Protein AF-A0A6A3N474-F1 (afdb_monomer_lite)

pLDDT: mean 74.31, std 11.25, range [37.88, 86.62]

Secondary structure (DSSP, 8-state):
----TTS--TTS--HHHHHHHHT-HHHHHHHHHH-SS-HHHHHHPPPTTT---HHHHHHHT-S-HHHHHHHHHHHHHTT--GGGSPP---

Sequence (90 aa):
MTYHPYKPDASGYTALHRFAKRRDEAVVTLLLAMYDGKAIDLASVKSFKQQQIALHVAAKNANHEGLVVGLESRLCRLGVPRARLPARSQ

Foldseek 3Di:
DPQDQQAADVQQDHVLLVCLLVVPLVVNVVCLVPPPDLSLVSQCRAGPPPRDGSLNSNVVSPDCPVSNVVVVVVNVVSVNDPVRHDDPPD

Radius of gyration: 12.1 Å; chains: 1; bounding box: 25×32×28 Å

InterPro domains:
  IPR002110 Ankyrin repeat [PF00023] (12-34)
  IPR036770 Ankyrin repeat-containing domain superfamily [G3DSA:1.25.40.20] (4-71)
  IPR036770 Ankyrin repeat-containing domain superfamily [SSF48403] (7-65)

Structure (mmCIF, N/CA/C/O backbone):
data_AF-A0A6A3N474-F1
#
_entry.id   AF-A0A6A3N474-F1
#
loop_
_atom_site.group_PDB
_atom_site.id
_atom_site.type_symbol
_atom_site.label_atom_id
_atom_site.label_alt_id
_atom_site.label_comp_id
_atom_site.label_asym_id
_atom_site.label_entity_id
_atom_site.label_seq_id
_atom_site.pdbx_PDB_ins_code
_atom_site.Cartn_x
_atom_site.Cartn_y
_atom_site.Cartn_z
_atom_site.occupancy
_atom_site.B_iso_or_equiv
_atom_site.auth_seq_id
_atom_site.auth_comp_id
_atom_site.auth_asym_id
_atom_site.auth_atom_id
_atom_site.pdbx_PDB_model_num
ATOM 1 N N . MET A 1 1 ? 2.445 -16.982 13.368 1.00 49.69 1 MET A N 1
ATOM 2 C CA . MET A 1 1 ? 1.980 -15.648 12.925 1.00 49.69 1 MET A CA 1
ATOM 3 C C . MET A 1 1 ? 0.994 -15.817 11.782 1.00 49.69 1 MET A C 1
ATOM 5 O O . MET A 1 1 ? 1.399 -16.246 10.710 1.00 49.69 1 MET A O 1
ATOM 9 N N . THR A 1 2 ? -0.280 -15.503 11.997 1.00 60.34 2 THR A N 1
ATOM 10 C CA . THR A 1 2 ? -1.288 -15.472 10.929 1.00 60.34 2 THR A CA 1
ATOM 11 C C . THR A 1 2 ? -1.044 -14.229 10.072 1.00 60.34 2 THR A C 1
ATOM 13 O O . THR A 1 2 ? -1.201 -13.107 10.553 1.00 60.34 2 THR A O 1
ATOM 16 N N . TYR A 1 3 ? -0.579 -14.409 8.834 1.00 62.31 3 TYR A N 1
ATOM 17 C CA . TYR A 1 3 ? -0.377 -13.297 7.905 1.00 62.31 3 TYR A CA 1
ATOM 18 C C . TYR A 1 3 ? -1.740 -12.778 7.444 1.00 62.31 3 TYR A C 1
ATOM 20 O O . TYR A 1 3 ? -2.481 -13.482 6.762 1.00 62.31 3 TYR A O 1
ATOM 28 N N . HIS A 1 4 ? -2.077 -11.548 7.826 1.00 73.25 4 HIS A N 1
ATOM 29 C CA . HIS A 1 4 ? -3.291 -10.881 7.371 1.00 73.25 4 HIS A CA 1
ATOM 30 C C . HIS A 1 4 ? -2.915 -9.858 6.292 1.00 73.25 4 HIS A C 1
ATOM 32 O O . HIS A 1 4 ? -2.366 -8.813 6.638 1.00 73.25 4 HIS A O 1
ATOM 38 N N . PRO A 1 5 ? -3.221 -10.104 5.003 1.00 74.38 5 PRO A N 1
ATOM 39 C CA . PRO A 1 5 ? -2.757 -9.259 3.895 1.00 74.38 5 PRO A CA 1
ATOM 40 C C . PRO A 1 5 ? -3.246 -7.803 3.990 1.00 74.38 5 PRO A C 1
ATOM 42 O O . PRO A 1 5 ? -2.609 -6.879 3.480 1.00 74.38 5 PRO A O 1
ATOM 45 N N . TYR A 1 6 ? -4.358 -7.584 4.687 1.00 79.38 6 TYR A N 1
ATOM 46 C CA . TYR A 1 6 ? -4.970 -6.269 4.858 1.00 79.38 6 TYR A CA 1
ATOM 47 C C . TYR A 1 6 ? -4.543 -5.550 6.141 1.00 79.38 6 TYR A C 1
ATOM 49 O O . TYR A 1 6 ? -4.761 -4.347 6.256 1.00 79.38 6 TYR A O 1
ATOM 57 N N . LYS A 1 7 ? -3.927 -6.249 7.105 1.00 82.81 7 LYS A N 1
ATOM 58 C CA . LYS A 1 7 ? -3.440 -5.601 8.328 1.00 82.81 7 LYS A CA 1
ATOM 59 C C . LYS A 1 7 ? -2.037 -5.031 8.107 1.00 82.81 7 LYS A C 1
ATOM 61 O O . LYS A 1 7 ? -1.218 -5.664 7.440 1.00 82.81 7 LYS A O 1
ATOM 66 N N . PRO A 1 8 ? -1.742 -3.847 8.663 1.00 82.31 8 PRO A N 1
ATOM 67 C CA . PRO A 1 8 ? -0.390 -3.321 8.662 1.00 82.31 8 PRO A CA 1
ATOM 68 C C . PRO A 1 8 ? 0.544 -4.198 9.508 1.00 82.31 8 PRO A C 1
ATOM 70 O O . PRO A 1 8 ? 0.207 -4.601 10.621 1.00 82.31 8 PRO A O 1
ATOM 73 N N . ASP A 1 9 ? 1.739 -4.452 8.980 1.00 82.00 9 ASP A N 1
ATOM 74 C CA . ASP A 1 9 ? 2.870 -5.031 9.705 1.00 82.00 9 ASP A CA 1
ATOM 75 C C . ASP A 1 9 ? 3.332 -4.095 10.844 1.00 82.00 9 ASP A C 1
ATOM 77 O O . ASP A 1 9 ? 2.951 -2.925 10.906 1.00 82.00 9 ASP A O 1
ATOM 81 N N . ALA A 1 10 ? 4.288 -4.540 11.670 1.00 81.81 10 ALA A N 1
ATOM 82 C CA . ALA A 1 10 ? 4.943 -3.710 12.696 1.00 81.81 10 ALA A CA 1
ATOM 83 C C . ALA A 1 10 ? 5.558 -2.393 12.160 1.00 81.81 10 ALA A C 1
ATOM 85 O O . ALA A 1 10 ? 5.808 -1.458 12.911 1.00 81.81 10 ALA A O 1
ATOM 86 N N . SER A 1 11 ? 5.800 -2.296 10.848 1.00 78.75 11 SER A N 1
ATOM 87 C CA . SER A 1 11 ? 6.278 -1.076 10.173 1.00 78.75 11 SER A CA 1
ATOM 88 C C . SER A 1 11 ? 5.159 -0.235 9.529 1.00 78.75 11 SER A C 1
ATOM 90 O O . SER A 1 11 ? 5.434 0.752 8.845 1.00 78.75 11 SER A O 1
ATOM 92 N N . GLY A 1 12 ? 3.894 -0.623 9.691 1.00 82.88 12 GLY A N 1
ATOM 93 C CA . GLY A 1 12 ? 2.733 0.025 9.076 1.00 82.88 12 GLY A CA 1
ATOM 94 C C . GLY A 1 12 ? 2.532 -0.331 7.603 1.00 82.88 12 GLY A C 1
ATOM 95 O O . GLY A 1 12 ? 1.728 0.292 6.922 1.00 82.88 12 GLY A O 1
ATOM 96 N N . TYR A 1 13 ? 3.292 -1.294 7.080 1.00 83.88 13 TYR A N 1
ATOM 97 C CA . TYR A 1 13 ? 3.175 -1.734 5.692 1.00 83.88 13 TYR A CA 1
ATOM 98 C C . TYR A 1 13 ? 2.079 -2.787 5.586 1.00 83.88 13 TYR A C 1
ATOM 100 O O . TYR A 1 13 ? 2.128 -3.792 6.281 1.00 83.88 13 TYR A O 1
ATOM 108 N N . THR A 1 14 ? 1.109 -2.576 4.704 1.00 86.62 14 THR A N 1
ATOM 109 C CA . THR A 1 14 ? 0.161 -3.629 4.298 1.00 86.62 14 THR A CA 1
ATOM 110 C C . THR A 1 14 ? 0.735 -4.445 3.144 1.00 86.62 14 THR A C 1
ATOM 112 O O . THR A 1 14 ? 1.728 -4.048 2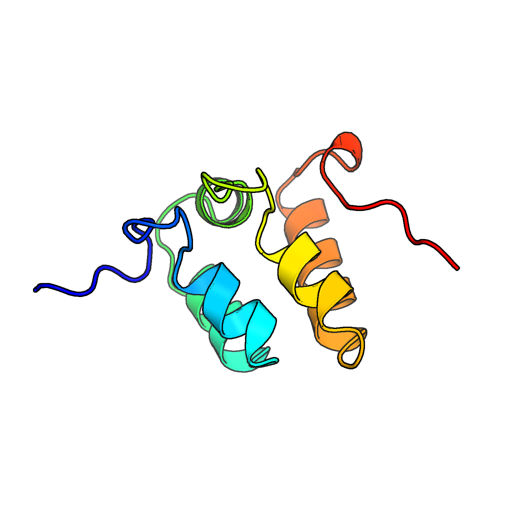.519 1.00 86.62 14 THR A O 1
ATOM 115 N N . ALA A 1 15 ? 0.084 -5.558 2.796 1.00 85.38 15 ALA A N 1
ATOM 116 C CA . ALA A 1 15 ? 0.469 -6.330 1.620 1.00 85.38 15 ALA A CA 1
ATOM 117 C C . ALA A 1 15 ? 0.478 -5.460 0.352 1.00 85.38 15 ALA A C 1
ATOM 119 O O . ALA A 1 15 ? 1.418 -5.539 -0.436 1.00 85.38 15 ALA A O 1
ATOM 120 N N . LEU A 1 16 ? -0.485 -4.538 0.220 1.00 85.06 16 LEU A N 1
ATOM 121 C CA . LEU A 1 16 ? -0.563 -3.597 -0.900 1.00 85.06 16 LEU A CA 1
ATOM 122 C C . LEU A 1 16 ? 0.720 -2.764 -1.059 1.00 85.06 16 LEU A C 1
ATOM 124 O O . LEU A 1 16 ? 1.201 -2.596 -2.174 1.00 85.06 16 LEU A O 1
ATOM 128 N N . HIS A 1 17 ? 1.332 -2.307 0.039 1.00 85.12 17 HIS A N 1
ATOM 129 C CA . HIS A 1 17 ? 2.599 -1.573 -0.025 1.00 85.12 17 HIS A CA 1
ATOM 130 C C . HIS A 1 17 ? 3.762 -2.454 -0.499 1.00 85.12 17 HIS A C 1
ATOM 132 O O . HIS A 1 17 ? 4.630 -1.997 -1.243 1.00 85.12 17 HIS A O 1
ATOM 138 N N . ARG A 1 18 ? 3.807 -3.721 -0.069 1.00 84.25 18 ARG A N 1
ATOM 139 C CA . ARG A 1 18 ? 4.870 -4.649 -0.480 1.00 84.25 18 ARG A CA 1
ATOM 140 C C . ARG A 1 18 ? 4.737 -5.051 -1.945 1.00 84.25 18 ARG A C 1
ATOM 142 O O . ARG A 1 18 ? 5.754 -5.119 -2.631 1.00 84.25 18 ARG A O 1
ATOM 149 N N . PHE A 1 19 ? 3.515 -5.258 -2.430 1.00 83.25 19 PHE A N 1
ATOM 150 C CA . PHE A 1 19 ? 3.258 -5.55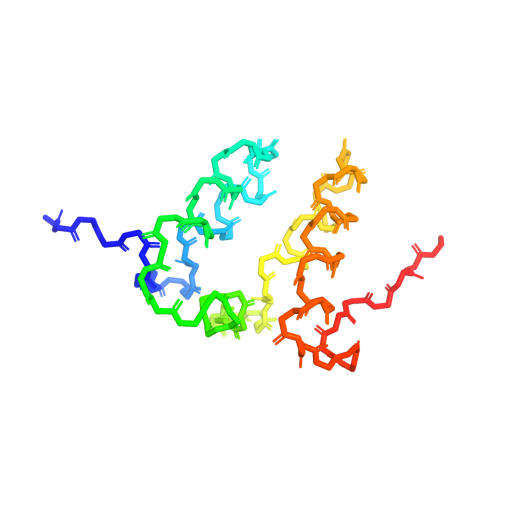5 -3.840 1.00 83.25 19 PHE A CA 1
ATOM 151 C C . PHE A 1 19 ? 3.475 -4.333 -4.735 1.00 83.25 19 PHE A C 1
ATOM 153 O O . PHE A 1 19 ? 4.101 -4.461 -5.785 1.00 83.25 19 PHE A O 1
ATOM 160 N N . ALA A 1 20 ? 3.106 -3.136 -4.266 1.00 80.75 20 ALA A N 1
ATOM 161 C CA . ALA A 1 20 ? 3.468 -1.876 -4.914 1.00 80.75 20 ALA A CA 1
ATOM 162 C C . ALA A 1 20 ? 4.994 -1.717 -5.043 1.00 80.75 20 ALA A C 1
ATOM 164 O O . ALA A 1 20 ? 5.488 -1.310 -6.091 1.00 80.75 20 ALA A O 1
ATOM 165 N N . LYS A 1 21 ? 5.761 -2.120 -4.018 1.00 81.00 21 LYS A N 1
ATOM 166 C CA . LYS A 1 21 ? 7.230 -2.165 -4.089 1.00 81.00 21 LYS A CA 1
ATOM 167 C C . LYS A 1 21 ? 7.737 -3.224 -5.076 1.00 81.00 21 LYS A C 1
ATOM 169 O O . LYS A 1 21 ? 8.687 -2.961 -5.807 1.00 81.00 21 LYS A O 1
ATOM 174 N N . ARG A 1 22 ? 7.132 -4.418 -5.089 1.00 78.50 22 ARG A N 1
ATOM 175 C CA . ARG A 1 22 ? 7.518 -5.540 -5.967 1.00 78.50 22 ARG A CA 1
ATOM 176 C C . ARG A 1 22 ? 7.118 -5.364 -7.433 1.00 78.50 22 ARG A C 1
ATOM 178 O O . ARG A 1 22 ? 7.623 -6.125 -8.245 1.00 78.50 22 ARG A O 1
ATOM 185 N N . ARG A 1 23 ? 6.305 -4.349 -7.758 1.00 75.50 23 ARG A N 1
ATOM 186 C CA . ARG A 1 23 ? 5.794 -4.046 -9.113 1.00 75.50 23 ARG A CA 1
ATOM 187 C C . ARG A 1 23 ? 4.790 -5.067 -9.639 1.00 75.50 23 ARG A C 1
ATOM 189 O O . ARG A 1 23 ? 4.641 -5.255 -10.839 1.00 75.50 23 ARG A O 1
ATOM 196 N N . ASP A 1 24 ? 4.087 -5.710 -8.721 1.00 81.06 24 ASP A N 1
ATOM 197 C CA . ASP A 1 24 ? 3.193 -6.813 -9.044 1.00 81.06 24 ASP A CA 1
ATOM 198 C C . ASP A 1 24 ? 1.767 -6.288 -9.267 1.00 81.06 24 ASP A C 1
ATOM 200 O O . ASP A 1 24 ? 0.915 -6.314 -8.375 1.00 81.06 24 ASP A O 1
ATOM 204 N N . GLU A 1 25 ? 1.530 -5.703 -10.445 1.00 77.81 25 GLU A N 1
ATOM 205 C CA . GLU A 1 25 ? 0.271 -5.012 -10.769 1.00 77.81 25 GLU A CA 1
ATOM 206 C C . GLU A 1 25 ? -0.929 -5.958 -10.736 1.00 77.81 25 GLU A C 1
ATOM 208 O O . GLU A 1 25 ? -1.992 -5.597 -10.226 1.00 77.81 25 GLU A O 1
ATOM 213 N N . ALA A 1 26 ? -0.749 -7.186 -11.224 1.00 83.19 26 ALA A N 1
ATOM 214 C CA . ALA A 1 26 ? -1.778 -8.215 -11.195 1.00 83.19 26 ALA A CA 1
ATOM 215 C C . ALA A 1 26 ? -2.207 -8.522 -9.755 1.00 83.19 26 ALA A C 1
ATOM 217 O O . ALA A 1 26 ? -3.400 -8.549 -9.460 1.00 83.19 26 ALA A O 1
ATOM 218 N N . VAL A 1 27 ? -1.246 -8.663 -8.835 1.00 84.06 27 VAL A N 1
ATOM 219 C CA . VAL A 1 27 ? -1.532 -8.949 -7.423 1.00 84.06 27 VAL A CA 1
ATOM 220 C C . VAL A 1 27 ? -2.140 -7.740 -6.722 1.00 84.06 27 VAL A C 1
ATOM 222 O O . VAL A 1 27 ? -3.086 -7.900 -5.960 1.00 84.06 27 VAL A O 1
ATOM 225 N N . VAL A 1 28 ? -1.665 -6.523 -6.999 1.00 81.50 28 VAL A N 1
ATOM 226 C CA . VAL A 1 28 ? -2.297 -5.279 -6.520 1.00 81.50 28 VAL A CA 1
ATOM 227 C C . VAL A 1 28 ? -3.746 -5.187 -7.006 1.00 81.50 28 VAL A C 1
ATOM 229 O O . VAL A 1 28 ? -4.645 -4.796 -6.255 1.00 81.50 28 VAL A O 1
ATOM 232 N N . THR A 1 29 ? -3.989 -5.561 -8.260 1.00 82.00 29 THR A N 1
ATOM 233 C CA . THR A 1 29 ? -5.319 -5.551 -8.865 1.00 82.00 29 THR A CA 1
ATOM 234 C C . THR A 1 29 ? -6.230 -6.570 -8.219 1.00 82.00 29 THR A C 1
ATOM 236 O O . THR A 1 29 ? -7.318 -6.193 -7.776 1.00 82.00 29 THR A O 1
ATOM 239 N N . LEU A 1 30 ? -5.736 -7.794 -8.066 1.00 85.25 30 LEU A N 1
ATOM 240 C CA . LEU A 1 30 ? -6.417 -8.893 -7.406 1.00 85.25 30 LEU A CA 1
ATOM 241 C C . LEU A 1 30 ? -6.706 -8.582 -5.934 1.00 85.25 30 LEU A C 1
ATOM 243 O O . LEU A 1 30 ? -7.831 -8.782 -5.502 1.00 85.25 30 LEU A O 1
ATOM 247 N N . LEU A 1 31 ? -5.758 -8.016 -5.177 1.00 83.69 31 LEU A N 1
ATOM 248 C CA . LEU A 1 31 ? -5.970 -7.657 -3.768 1.00 83.69 31 LEU A CA 1
ATOM 249 C C . LEU A 1 31 ? -7.106 -6.654 -3.608 1.00 83.69 31 LEU A C 1
ATOM 251 O O . LEU A 1 31 ? -7.923 -6.800 -2.709 1.00 83.69 31 LEU A O 1
ATOM 255 N N . LEU A 1 32 ? -7.137 -5.636 -4.468 1.00 79.31 32 LEU A N 1
ATOM 256 C CA . LEU A 1 32 ? -8.173 -4.606 -4.455 1.00 79.31 32 LEU A CA 1
ATOM 257 C C . LEU A 1 32 ? -9.517 -5.133 -4.986 1.00 79.31 32 LEU A C 1
ATOM 259 O O . LEU A 1 32 ? -10.545 -4.585 -4.614 1.00 79.31 32 LEU A O 1
ATOM 263 N N . ALA A 1 33 ? -9.516 -6.162 -5.841 1.00 82.56 33 ALA A N 1
ATOM 264 C CA . ALA A 1 33 ? -10.729 -6.809 -6.348 1.00 82.56 33 ALA A CA 1
ATOM 265 C C . ALA A 1 33 ? -11.308 -7.846 -5.368 1.00 82.56 33 ALA A C 1
ATOM 267 O O . ALA A 1 33 ? -12.520 -7.979 -5.268 1.00 82.56 33 ALA A O 1
ATOM 268 N N . MET A 1 34 ? -10.448 -8.564 -4.641 1.00 83.31 34 MET A N 1
ATOM 269 C CA . MET A 1 34 ? -10.822 -9.555 -3.626 1.00 83.31 34 MET A CA 1
ATOM 270 C C . MET A 1 34 ? -11.137 -8.937 -2.262 1.00 83.31 34 MET A C 1
ATOM 272 O O . MET A 1 34 ? -11.617 -9.631 -1.370 1.00 83.31 34 MET A O 1
ATOM 276 N N . TYR A 1 35 ? -10.790 -7.669 -2.048 1.00 81.69 35 TYR A N 1
ATOM 277 C CA . TYR A 1 35 ? -11.073 -7.009 -0.785 1.00 81.69 35 TYR A CA 1
ATOM 278 C C . TYR A 1 35 ? -12.566 -6.695 -0.695 1.00 81.69 35 TYR A C 1
ATOM 280 O O . TYR A 1 35 ? -13.066 -5.840 -1.415 1.00 81.69 35 TYR A O 1
ATOM 288 N N . ASP A 1 36 ? -13.247 -7.388 0.216 1.00 76.00 36 ASP A N 1
ATOM 289 C CA . ASP A 1 36 ? -14.688 -7.254 0.477 1.00 76.00 36 ASP A CA 1
ATOM 290 C C . ASP A 1 36 ? -15.060 -5.869 1.053 1.00 76.00 36 ASP A C 1
ATOM 292 O O . ASP A 1 36 ? -16.181 -5.384 0.932 1.00 76.00 36 ASP A O 1
ATOM 296 N N . GLY A 1 37 ? -14.079 -5.193 1.662 1.00 77.12 37 GLY A N 1
ATOM 297 C CA . GLY A 1 37 ? -14.227 -3.843 2.189 1.00 77.12 37 GLY A CA 1
ATOM 298 C C . GLY A 1 37 ? -14.046 -2.751 1.134 1.00 77.12 37 GLY A C 1
ATOM 299 O O . GLY A 1 37 ? -13.753 -2.981 -0.039 1.00 77.12 37 GLY A O 1
ATOM 300 N N . LYS A 1 38 ? -14.140 -1.491 1.568 1.00 79.56 38 LYS A N 1
ATOM 301 C CA . LYS A 1 38 ? -13.842 -0.375 0.670 1.00 79.56 38 LYS A CA 1
ATOM 302 C C . LYS A 1 38 ? -12.346 -0.378 0.359 1.00 79.56 38 LYS A C 1
ATOM 304 O O . LYS A 1 38 ? -11.536 -0.031 1.212 1.00 79.56 38 LYS A O 1
ATOM 309 N N . ALA A 1 39 ? -11.985 -0.694 -0.881 1.00 77.62 39 ALA A N 1
ATOM 310 C CA . ALA A 1 39 ? -10.614 -0.654 -1.397 1.00 77.62 39 ALA A CA 1
ATOM 311 C C . ALA A 1 39 ? -9.863 0.659 -1.072 1.00 77.62 39 ALA A C 1
ATOM 313 O O . ALA A 1 39 ? -8.639 0.665 -0.925 1.00 77.62 39 ALA A O 1
ATOM 314 N N . ILE A 1 40 ? -10.605 1.760 -0.902 1.00 76.12 40 ILE A N 1
ATOM 315 C CA . ILE A 1 40 ? -10.090 3.047 -0.428 1.00 76.12 40 ILE A CA 1
ATOM 316 C C . ILE A 1 40 ? -9.455 2.984 0.963 1.00 76.12 40 ILE A C 1
ATOM 318 O O . ILE A 1 40 ? -8.441 3.636 1.178 1.00 76.12 40 ILE A O 1
ATOM 322 N N . ASP A 1 41 ? -10.015 2.211 1.891 1.00 80.25 41 ASP A N 1
ATOM 323 C CA . ASP A 1 41 ? -9.521 2.107 3.263 1.00 80.25 41 ASP A CA 1
ATOM 324 C C . ASP A 1 41 ? -8.134 1.467 3.253 1.00 80.25 41 ASP A C 1
ATOM 326 O O . ASP A 1 41 ? -7.159 2.068 3.702 1.00 80.25 41 ASP A O 1
ATOM 330 N N . LEU A 1 42 ? -8.020 0.331 2.553 1.00 79.38 42 LEU A N 1
ATOM 331 C CA . LEU A 1 42 ? -6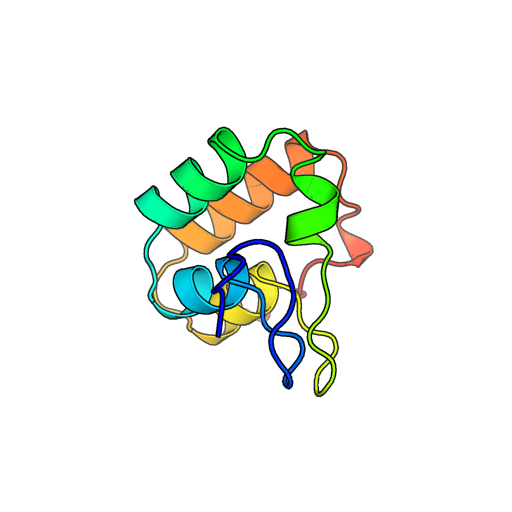.769 -0.395 2.361 1.00 79.38 42 LEU A CA 1
ATOM 332 C C . LEU A 1 42 ? -5.695 0.450 1.662 1.00 79.38 42 LEU A C 1
ATOM 334 O O . LEU A 1 42 ? -4.522 0.413 2.042 1.00 79.38 42 LEU A O 1
ATOM 338 N N . ALA A 1 43 ? -6.077 1.198 0.629 1.00 78.00 43 ALA A N 1
ATOM 339 C CA . ALA A 1 43 ? -5.146 2.036 -0.115 1.00 78.00 43 ALA A CA 1
ATOM 340 C C . ALA A 1 43 ? -4.809 3.357 0.588 1.00 78.00 43 ALA A C 1
ATOM 342 O O . ALA A 1 43 ? -3.775 3.959 0.293 1.00 78.00 43 ALA A O 1
ATOM 343 N N . SER A 1 44 ? -5.651 3.793 1.525 1.00 79.00 44 SER A N 1
ATOM 344 C CA . SER A 1 44 ? -5.417 4.964 2.365 1.00 79.00 44 SER A CA 1
ATOM 345 C C . SER A 1 44 ? -4.668 4.622 3.659 1.00 79.00 44 SER A C 1
ATOM 347 O O . SER A 1 44 ? -4.346 5.544 4.418 1.00 79.00 44 SER A O 1
ATOM 349 N N . VAL A 1 45 ? -4.355 3.342 3.911 1.0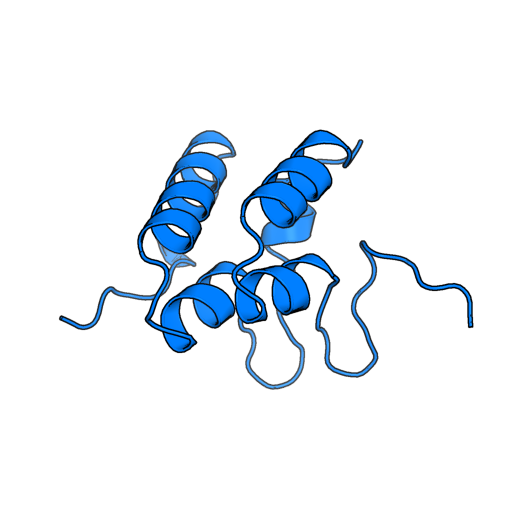0 82.69 45 VAL A N 1
ATOM 350 C CA . VAL A 1 45 ? -3.479 2.938 5.017 1.00 82.69 45 VAL A CA 1
ATOM 351 C C . VAL A 1 45 ? -2.112 3.579 4.833 1.00 82.69 45 VAL A C 1
ATOM 353 O O . VAL A 1 45 ? -1.476 3.437 3.790 1.00 82.69 45 VAL A O 1
ATOM 356 N N . LYS A 1 46 ? -1.653 4.268 5.876 1.00 82.31 46 LYS A N 1
ATOM 357 C CA . LYS A 1 46 ? -0.348 4.921 5.914 1.00 82.31 46 LYS A CA 1
ATOM 358 C C . LYS A 1 46 ? 0.645 4.077 6.700 1.00 82.31 46 LYS A C 1
ATOM 360 O O . LYS A 1 46 ? 0.328 3.573 7.776 1.00 82.31 46 LYS A O 1
ATOM 365 N N . SER A 1 47 ? 1.876 3.998 6.209 1.00 80.19 47 SER A N 1
ATOM 366 C CA . SER A 1 47 ? 2.983 3.429 6.975 1.00 80.19 47 SER A CA 1
ATOM 367 C C . SER A 1 47 ? 3.299 4.272 8.212 1.00 80.19 47 SER A C 1
ATOM 369 O O . SER A 1 47 ? 3.306 5.498 8.147 1.00 80.19 47 SER A O 1
ATOM 371 N N . PHE A 1 48 ? 3.641 3.629 9.331 1.00 78.00 48 PHE A N 1
ATOM 372 C CA . PHE A 1 48 ? 3.917 4.328 10.587 1.00 78.00 48 PHE A CA 1
ATOM 373 C C . PHE A 1 48 ? 5.115 5.275 10.483 1.00 78.00 48 PHE A C 1
ATOM 375 O O . PHE A 1 48 ? 5.019 6.423 10.904 1.00 78.00 48 PHE A O 1
ATOM 382 N N . LYS A 1 49 ? 6.225 4.826 9.881 1.00 72.94 49 LYS A N 1
ATOM 383 C CA . LYS A 1 49 ? 7.486 5.592 9.875 1.00 72.94 49 LYS A CA 1
ATOM 384 C C . LYS A 1 49 ? 7.489 6.805 8.951 1.00 72.94 49 LYS A C 1
ATOM 386 O O . LYS A 1 49 ? 8.157 7.782 9.250 1.00 72.94 49 LYS A O 1
ATOM 391 N N . GLN A 1 50 ? 6.838 6.711 7.797 1.00 74.81 50 GLN A N 1
ATOM 392 C CA . GLN A 1 50 ? 6.949 7.731 6.744 1.00 74.81 50 GLN A CA 1
ATOM 393 C C . GLN A 1 50 ? 5.582 8.256 6.292 1.00 74.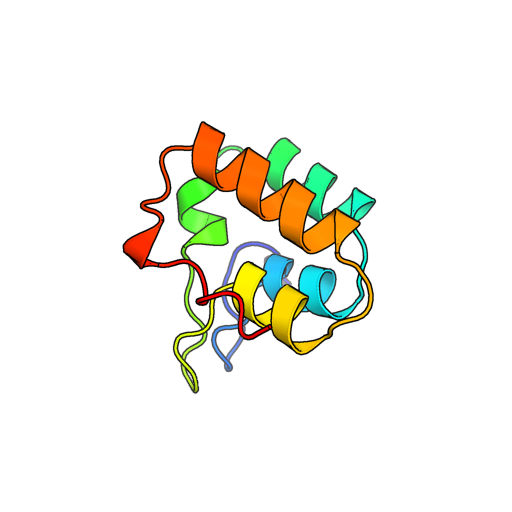81 50 GLN A C 1
ATOM 395 O O . GLN A 1 50 ? 5.515 9.061 5.367 1.00 74.81 50 GLN A O 1
ATOM 400 N N . GLN A 1 51 ? 4.490 7.773 6.895 1.00 80.75 51 GLN A N 1
ATOM 401 C CA . GLN A 1 51 ? 3.114 8.128 6.534 1.00 80.75 51 GLN A CA 1
ATOM 402 C C . GLN A 1 51 ? 2.795 7.919 5.040 1.00 80.75 51 GLN A C 1
ATOM 404 O O . GLN A 1 51 ? 1.888 8.540 4.493 1.00 80.75 51 GLN A O 1
ATOM 409 N N . GLN A 1 52 ? 3.544 7.027 4.381 1.00 80.25 52 GLN A N 1
ATOM 410 C CA . GLN A 1 52 ? 3.434 6.736 2.952 1.00 80.25 52 GLN A CA 1
ATOM 411 C C . GLN A 1 52 ? 2.296 5.751 2.714 1.00 80.25 52 GLN A C 1
ATOM 413 O O . GLN A 1 52 ? 2.165 4.790 3.470 1.00 80.25 52 GLN A O 1
ATOM 418 N N . ILE A 1 53 ? 1.530 5.976 1.648 1.00 83.75 53 ILE A N 1
ATOM 419 C CA . ILE A 1 53 ? 0.545 5.020 1.122 1.00 83.75 53 ILE A CA 1
ATOM 420 C C . ILE A 1 53 ? 1.173 4.145 0.028 1.00 83.75 53 ILE A C 1
ATOM 422 O O . ILE A 1 53 ? 2.259 4.447 -0.476 1.00 83.75 53 ILE A O 1
ATOM 426 N N . ALA A 1 54 ? 0.470 3.097 -0.408 1.00 80.69 54 ALA A N 1
ATOM 427 C CA . ALA A 1 54 ? 0.955 2.179 -1.442 1.00 80.69 54 ALA A CA 1
ATOM 428 C C . ALA A 1 54 ? 1.401 2.900 -2.730 1.00 80.69 54 ALA A C 1
ATOM 430 O O . ALA A 1 54 ? 2.433 2.550 -3.299 1.00 80.69 54 ALA A O 1
ATOM 431 N N . LEU A 1 55 ? 0.688 3.959 -3.135 1.00 80.06 55 LEU A N 1
ATOM 432 C CA . LEU A 1 55 ? 1.048 4.756 -4.310 1.00 80.06 55 LEU A CA 1
ATOM 433 C C . LEU A 1 55 ? 2.394 5.479 -4.155 1.00 80.06 55 LEU A C 1
ATOM 435 O O . LEU A 1 55 ? 3.168 5.527 -5.102 1.00 80.06 55 LEU A O 1
ATOM 439 N N . HIS A 1 56 ? 2.712 5.992 -2.963 1.00 80.75 56 HIS A N 1
ATOM 440 C CA . HIS A 1 56 ? 4.017 6.610 -2.714 1.00 80.75 56 HIS A CA 1
ATOM 441 C C . HIS A 1 56 ? 5.148 5.586 -2.827 1.00 80.75 56 HIS A C 1
ATOM 443 O O . HIS A 1 56 ? 6.211 5.885 -3.364 1.00 80.75 56 HIS A O 1
ATOM 449 N N . VAL A 1 57 ? 4.917 4.365 -2.334 1.00 80.38 57 VAL A N 1
ATOM 450 C CA . VAL A 1 57 ? 5.894 3.276 -2.445 1.00 80.38 57 VAL A CA 1
ATOM 451 C C . VAL A 1 57 ? 6.089 2.872 -3.906 1.00 80.38 57 VAL A C 1
ATOM 453 O O . VAL A 1 57 ? 7.229 2.675 -4.314 1.00 80.38 57 VAL A O 1
ATOM 456 N N . ALA A 1 58 ? 5.011 2.800 -4.695 1.00 79.81 58 ALA A N 1
ATOM 457 C CA . ALA A 1 58 ? 5.085 2.544 -6.134 1.00 79.81 58 ALA A CA 1
ATOM 458 C C . ALA A 1 58 ? 5.866 3.648 -6.869 1.00 79.81 58 ALA A C 1
ATOM 460 O O . ALA A 1 58 ? 6.800 3.340 -7.606 1.00 79.81 58 ALA A O 1
ATOM 461 N N . ALA A 1 59 ? 5.541 4.918 -6.602 1.00 78.12 59 ALA A N 1
ATOM 462 C CA . ALA A 1 59 ? 6.186 6.077 -7.220 1.00 78.12 59 ALA A CA 1
ATOM 463 C C . ALA A 1 59 ? 7.678 6.165 -6.866 1.00 78.12 59 ALA A C 1
ATOM 465 O O . ALA A 1 59 ? 8.518 6.336 -7.743 1.00 78.12 59 ALA A O 1
ATOM 466 N N . LYS A 1 60 ? 8.039 5.944 -5.594 1.00 77.12 60 LYS A N 1
ATOM 467 C CA . LYS A 1 60 ? 9.441 5.916 -5.146 1.00 77.12 60 LYS A CA 1
ATOM 468 C C . LYS A 1 60 ? 10.250 4.800 -5.812 1.00 77.12 60 LYS A C 1
ATOM 470 O O . LYS A 1 60 ? 11.460 4.931 -5.961 1.00 77.12 60 LYS A O 1
ATOM 475 N N . ASN A 1 61 ? 9.598 3.700 -6.191 1.00 73.75 61 ASN A N 1
ATOM 476 C CA . ASN A 1 61 ? 10.248 2.574 -6.858 1.00 73.75 61 ASN A CA 1
ATOM 477 C C . ASN A 1 61 ? 10.269 2.698 -8.399 1.00 73.75 61 ASN A C 1
ATOM 479 O O . ASN A 1 61 ? 10.639 1.722 -9.055 1.00 73.75 61 ASN A O 1
ATOM 483 N N . ALA A 1 62 ? 9.869 3.865 -8.930 1.00 55.47 62 ALA A N 1
ATOM 484 C CA . ALA A 1 62 ? 10.207 4.549 -10.190 1.00 55.47 62 ALA A CA 1
ATOM 485 C C . ALA A 1 62 ? 10.286 3.797 -11.537 1.00 55.47 62 ALA A C 1
ATOM 487 O O . ALA A 1 6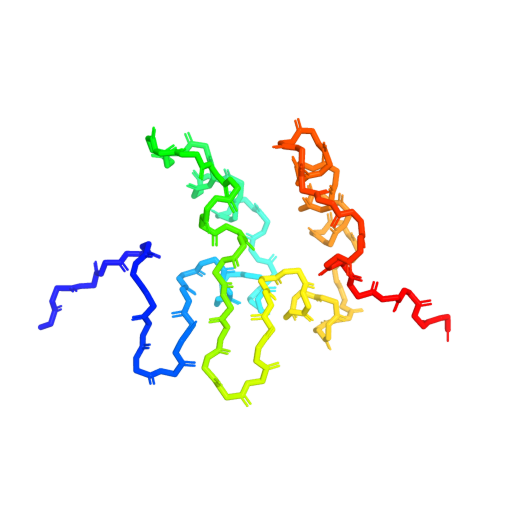2 ? 10.550 4.449 -12.539 1.00 55.47 62 ALA A O 1
ATOM 488 N N . ASN A 1 63 ? 10.031 2.484 -11.641 1.00 58.31 63 ASN A N 1
ATOM 489 C CA . ASN A 1 63 ? 10.088 1.816 -12.957 1.00 58.31 63 ASN A CA 1
ATOM 490 C C . ASN A 1 63 ? 8.801 1.101 -13.380 1.00 58.31 63 ASN A C 1
ATOM 492 O O . ASN A 1 63 ? 8.852 0.301 -14.305 1.00 58.31 63 ASN A O 1
ATOM 496 N N . HIS A 1 64 ? 7.653 1.379 -12.755 1.00 63.84 64 HIS A N 1
ATOM 497 C CA . HIS A 1 64 ? 6.350 0.948 -13.281 1.00 63.84 64 HIS A CA 1
ATOM 498 C C . HIS A 1 64 ? 5.336 2.090 -13.196 1.00 63.84 64 HIS A C 1
ATOM 500 O O . HIS A 1 64 ? 4.445 2.082 -12.346 1.00 63.84 64 HIS A O 1
ATOM 506 N N . GLU A 1 65 ? 5.458 3.049 -14.118 1.00 68.25 65 GLU A N 1
ATOM 507 C CA . GLU A 1 65 ? 4.428 4.071 -14.358 1.00 68.25 65 GLU A CA 1
ATOM 508 C C . GLU A 1 65 ? 3.047 3.424 -14.555 1.00 68.25 65 GLU A C 1
ATOM 510 O O . GLU A 1 65 ? 2.063 3.935 -14.037 1.00 68.25 65 GLU A O 1
ATOM 515 N N . GLY A 1 66 ? 2.970 2.250 -15.199 1.00 72.94 66 GLY A N 1
ATOM 516 C CA . GLY A 1 66 ? 1.716 1.502 -15.367 1.00 72.94 66 GLY A CA 1
ATOM 517 C C . GLY A 1 66 ? 1.029 1.151 -14.043 1.00 72.94 66 GLY A C 1
ATOM 518 O O . GLY A 1 66 ? -0.164 1.398 -13.887 1.00 72.94 66 GLY A O 1
ATOM 519 N N . LEU A 1 67 ? 1.790 0.700 -13.039 1.00 75.25 67 LEU A N 1
ATOM 520 C CA . LEU A 1 67 ? 1.239 0.366 -11.725 1.00 75.25 67 LEU A CA 1
ATOM 521 C C . LEU A 1 67 ? 0.838 1.623 -10.950 1.00 75.25 67 LEU A C 1
ATOM 523 O O . LEU A 1 67 ? -0.197 1.618 -10.286 1.00 75.25 67 LEU A O 1
ATOM 527 N N . VAL A 1 68 ? 1.629 2.697 -11.044 1.00 76.50 68 VAL A N 1
ATOM 528 C CA . VAL A 1 68 ? 1.330 3.996 -10.417 1.00 76.50 68 VAL A CA 1
ATOM 529 C C . VAL A 1 68 ? 0.053 4.584 -11.012 1.00 76.50 68 VAL A C 1
ATOM 531 O O . VAL A 1 68 ? -0.881 4.865 -10.268 1.00 76.50 68 VAL A O 1
ATOM 534 N N . VAL A 1 69 ? -0.033 4.683 -12.339 1.00 76.50 69 VAL A N 1
ATOM 535 C CA . VAL A 1 69 ? -1.198 5.196 -13.074 1.00 76.50 69 VAL A CA 1
ATOM 536 C C . VAL A 1 69 ? -2.417 4.294 -12.882 1.00 76.50 69 VAL A C 1
ATOM 538 O O . VAL A 1 69 ? -3.532 4.793 -12.719 1.00 76.50 69 VAL A O 1
ATOM 541 N N . GLY A 1 70 ? -2.230 2.974 -12.854 1.00 78.44 70 GLY A N 1
ATOM 542 C CA . GLY A 1 70 ? -3.290 1.999 -12.612 1.00 78.44 70 GLY A CA 1
ATOM 543 C C . GLY A 1 70 ? -3.873 2.115 -11.204 1.00 78.44 70 GLY A C 1
ATOM 544 O O . GLY A 1 70 ? -5.095 2.182 -11.044 1.00 78.44 70 GLY A O 1
ATOM 545 N N . LEU A 1 71 ? -3.021 2.212 -10.175 1.00 76.94 71 LEU A N 1
ATOM 546 C CA . LEU A 1 71 ? -3.458 2.503 -8.807 1.00 76.94 71 LEU A CA 1
ATOM 547 C C . LEU A 1 71 ? -4.114 3.879 -8.735 1.00 76.94 71 LEU A C 1
ATOM 549 O O . LEU A 1 71 ? -5.219 3.972 -8.221 1.00 76.94 71 LEU A O 1
ATOM 553 N N . GLU A 1 72 ? -3.490 4.924 -9.273 1.00 77.56 72 GLU A N 1
ATOM 554 C CA . GLU A 1 72 ? -4.017 6.291 -9.248 1.00 77.56 72 GLU A CA 1
ATOM 555 C C . GLU A 1 72 ? -5.415 6.367 -9.870 1.00 77.56 72 GLU A C 1
ATOM 557 O O . GLU A 1 72 ? -6.354 6.836 -9.231 1.00 77.56 72 GLU A O 1
ATOM 562 N N . SER A 1 73 ? -5.588 5.816 -11.071 1.00 79.06 73 SER A N 1
ATOM 563 C CA . SER A 1 73 ? -6.870 5.791 -11.784 1.00 79.06 73 SER A CA 1
ATOM 564 C C . SER A 1 73 ? -7.950 5.053 -10.994 1.00 79.06 73 SER A C 1
ATOM 566 O O . SER A 1 73 ? -9.116 5.455 -10.979 1.00 79.06 73 SER A O 1
ATOM 568 N N . ARG A 1 74 ? -7.582 3.966 -10.307 1.00 76.69 74 ARG A N 1
ATOM 569 C CA . ARG A 1 74 ? -8.507 3.209 -9.454 1.00 76.69 74 ARG A CA 1
ATOM 570 C C . ARG A 1 74 ? -8.831 3.963 -8.174 1.00 76.69 74 ARG A C 1
ATOM 572 O O . ARG A 1 74 ? -9.991 4.002 -7.788 1.00 76.69 74 ARG A O 1
ATOM 579 N N . LEU A 1 75 ? -7.852 4.609 -7.556 1.00 75.75 75 LEU A N 1
ATOM 580 C CA . LEU A 1 75 ? -8.048 5.425 -6.362 1.00 75.75 75 LEU A CA 1
ATOM 581 C C . LEU A 1 75 ? -8.910 6.657 -6.652 1.00 75.75 75 LEU A C 1
ATOM 583 O O . LEU A 1 75 ? -9.809 6.953 -5.868 1.00 75.75 75 LEU A O 1
ATOM 587 N N . CYS A 1 76 ? -8.723 7.306 -7.802 1.00 74.50 76 CYS A N 1
ATOM 588 C CA . CYS A 1 76 ? -9.595 8.373 -8.291 1.00 74.50 76 CYS A CA 1
ATOM 589 C C . CYS A 1 76 ? -11.036 7.882 -8.490 1.00 74.50 76 CYS A C 1
ATOM 591 O O . CYS A 1 76 ? -11.964 8.537 -8.022 1.00 74.50 76 CYS A O 1
ATOM 593 N N . ARG A 1 77 ? -11.242 6.701 -9.097 1.00 75.06 77 ARG A N 1
ATOM 594 C CA . ARG A 1 77 ? -12.581 6.085 -9.206 1.00 75.06 77 ARG A CA 1
ATOM 595 C C . ARG A 1 77 ? -13.208 5.748 -7.852 1.00 75.06 77 ARG A C 1
ATOM 597 O O . ARG A 1 77 ? -14.424 5.787 -7.724 1.00 75.06 77 ARG A O 1
ATOM 604 N N . LEU A 1 78 ? -12.392 5.426 -6.852 1.00 69.12 78 LEU A N 1
ATOM 605 C CA . LEU A 1 78 ? -12.839 5.122 -5.490 1.00 69.12 78 LEU A CA 1
ATOM 606 C C . LEU A 1 78 ? -13.075 6.381 -4.632 1.00 69.12 78 LEU A C 1
ATOM 608 O O . LEU A 1 78 ? -13.495 6.249 -3.485 1.00 69.12 78 LEU A O 1
ATOM 612 N N . GLY A 1 79 ? -12.817 7.585 -5.160 1.00 67.88 79 GLY A N 1
ATOM 613 C CA . GLY A 1 79 ? -13.025 8.852 -4.453 1.00 67.88 79 GLY A CA 1
ATOM 614 C C . GLY A 1 79 ? -11.880 9.264 -3.521 1.00 67.88 79 GLY A C 1
ATOM 615 O O . GLY A 1 79 ? -12.093 10.053 -2.601 1.00 67.88 79 GLY A O 1
ATOM 616 N N . VAL A 1 80 ? -10.660 8.750 -3.720 1.00 64.62 80 VAL A N 1
ATOM 617 C CA . VAL A 1 80 ? -9.489 9.205 -2.954 1.00 64.62 80 VAL A CA 1
ATOM 618 C C . VAL A 1 80 ? -9.145 10.641 -3.355 1.00 64.62 80 VAL A C 1
ATOM 620 O O . VAL A 1 80 ? -8.866 10.892 -4.529 1.00 64.62 80 VAL A O 1
ATOM 623 N N . PRO A 1 81 ? -9.101 11.597 -2.410 1.00 56.25 81 PRO A N 1
ATOM 624 C CA . PRO A 1 81 ? -8.743 12.968 -2.734 1.00 56.25 81 PRO A CA 1
ATOM 625 C C . PRO A 1 81 ? -7.293 13.047 -3.232 1.00 56.25 81 PRO A C 1
ATOM 627 O O . PRO A 1 81 ? -6.366 12.620 -2.537 1.00 56.25 81 PRO A O 1
ATOM 630 N N . ARG A 1 82 ? -7.101 13.675 -4.404 1.00 52.09 82 ARG A N 1
ATOM 631 C CA . ARG A 1 82 ? -5.793 13.961 -5.034 1.00 52.09 82 ARG A CA 1
ATOM 632 C C . ARG A 1 82 ? -4.788 14.638 -4.095 1.00 52.09 82 ARG A C 1
ATOM 634 O O . ARG A 1 82 ? -3.592 14.460 -4.272 1.00 52.09 82 ARG A O 1
ATOM 641 N N . ALA A 1 83 ? -5.263 15.329 -3.056 1.00 50.03 83 ALA A N 1
ATOM 642 C CA . ALA A 1 83 ? -4.443 15.944 -2.008 1.00 50.03 83 ALA A CA 1
ATOM 643 C C . ALA A 1 83 ? -3.579 14.950 -1.199 1.00 50.03 83 ALA A C 1
ATOM 645 O O . ALA A 1 83 ? -2.675 15.366 -0.483 1.00 50.03 83 ALA A O 1
ATOM 646 N N . ARG A 1 84 ? -3.861 13.640 -1.278 1.00 50.69 84 ARG A N 1
ATOM 647 C CA . ARG A 1 84 ? -3.077 12.572 -0.630 1.00 50.69 84 ARG A CA 1
ATOM 648 C C . ARG A 1 84 ? -2.125 11.834 -1.575 1.00 50.69 84 ARG A C 1
ATOM 650 O O . ARG A 1 84 ? -1.435 10.918 -1.125 1.00 50.69 84 ARG A O 1
ATOM 657 N N . LEU A 1 85 ? -2.111 12.182 -2.859 1.00 57.00 85 LEU A N 1
ATOM 658 C CA . LEU A 1 85 ? -1.254 11.549 -3.858 1.00 57.00 85 LEU A CA 1
ATOM 659 C C . LEU A 1 85 ? 0.070 12.327 -3.942 1.00 57.00 85 LEU A C 1
ATOM 661 O O . LEU A 1 85 ? 0.052 13.554 -3.817 1.00 57.00 85 LEU A O 1
ATOM 665 N N . PRO A 1 86 ? 1.215 11.644 -4.107 1.00 53.62 86 PRO A N 1
ATOM 666 C CA . PRO A 1 86 ? 2.500 12.321 -4.212 1.00 53.62 86 PRO A CA 1
ATOM 667 C C . PRO A 1 86 ? 2.489 13.254 -5.425 1.00 53.62 86 PRO A C 1
ATOM 669 O O . PRO A 1 86 ? 2.055 12.864 -6.510 1.00 53.62 86 PRO A O 1
ATOM 672 N N . ALA A 1 87 ? 2.961 14.489 -5.244 1.00 47.25 87 ALA A N 1
ATOM 673 C CA . ALA A 1 87 ? 3.207 15.387 -6.361 1.00 47.25 87 ALA A CA 1
ATOM 674 C C . ALA A 1 87 ? 4.194 14.699 -7.314 1.00 47.25 87 ALA A C 1
ATOM 676 O O . ALA A 1 87 ? 5.264 14.268 -6.883 1.00 47.25 87 ALA A O 1
ATOM 677 N N . ARG A 1 88 ? 3.816 14.558 -8.592 1.00 43.12 88 ARG A N 1
ATOM 678 C CA . ARG A 1 88 ? 4.736 14.166 -9.665 1.00 43.12 88 ARG A CA 1
ATOM 679 C C . ARG A 1 88 ? 5.896 15.168 -9.661 1.00 43.12 88 ARG A C 1
ATOM 681 O O . ARG A 1 88 ? 5.744 16.261 -10.199 1.00 43.12 88 ARG A O 1
ATOM 688 N N . SER A 1 89 ? 7.021 14.828 -9.035 1.00 42.81 89 SER A N 1
ATOM 689 C CA . SER A 1 89 ? 8.286 15.489 -9.352 1.00 42.81 89 SER A CA 1
ATOM 690 C C . SER A 1 89 ? 8.692 14.982 -10.728 1.00 42.81 89 SER A C 1
ATOM 692 O O . SER A 1 89 ? 8.974 13.793 -10.876 1.00 42.81 89 SER A O 1
ATOM 694 N N . GLN A 1 90 ? 8.583 15.877 -11.713 1.00 37.88 90 GLN A N 1
ATOM 695 C CA . GLN A 1 90 ? 9.214 15.743 -13.026 1.00 37.88 90 GLN A CA 1
ATOM 696 C C . GLN A 1 90 ? 10.727 15.587 -12.882 1.00 37.88 90 GLN A C 1
ATOM 698 O O . GLN A 1 90 ? 11.279 16.159 -11.912 1.00 37.88 90 GLN A O 1
#

Organism: NCBI:txid129364